Protein AF-A0A9P9KER6-F1 (afdb_monomer_lite)

Foldseek 3Di:
DVVVQVQLLPFDQDCCSVVVNCSVCLVVVLVVVQVVCVVVLFFDDPSRAAAQEEEDEQCQLVSCPVSPNVRGYQAYHYHHPHVSRCVNVPPPHRD

pLDDT: mean 94.8, std 5.5, range [60.34, 98.38]

Radius of gyration: 14.23 Å; chains: 1; bounding box: 32×24×43 Å

Structure (mmCIF, N/CA/C/O backbone):
data_AF-A0A9P9KER6-F1
#
_entry.id   AF-A0A9P9KER6-F1
#
loop_
_atom_site.group_PDB
_atom_site.id
_atom_site.type_symbol
_atom_site.label_atom_id
_atom_site.label_alt_id
_atom_site.label_comp_id
_atom_site.label_asym_id
_atom_site.label_entity_id
_atom_site.label_seq_id
_atom_site.pdbx_PDB_ins_code
_atom_site.Cartn_x
_atom_site.Cartn_y
_atom_site.Cartn_z
_atom_site.occupancy
_atom_site.B_iso_or_equiv
_atom_site.auth_seq_id
_atom_site.auth_comp_id
_atom_site.auth_asym_id
_atom_site.auth_atom_id
_atom_site.pdbx_PDB_model_num
ATOM 1 N N . MET A 1 1 ? 5.233 10.874 -19.212 1.00 60.34 1 MET A N 1
ATOM 2 C CA . MET A 1 1 ? 4.338 9.829 -18.657 1.00 60.34 1 MET A CA 1
ATOM 3 C C . MET A 1 1 ? 4.771 8.432 -19.088 1.00 60.34 1 MET A C 1
ATOM 5 O O . MET A 1 1 ? 4.751 7.540 -18.254 1.00 60.34 1 MET A O 1
ATOM 9 N N . GLU A 1 2 ? 5.213 8.238 -20.334 1.00 75.75 2 GLU A N 1
ATOM 10 C CA . GLU A 1 2 ? 5.634 6.923 -20.847 1.00 75.75 2 GLU A CA 1
ATOM 11 C C . GLU A 1 2 ? 6.922 6.377 -20.199 1.00 75.75 2 GLU A C 1
ATOM 13 O O . GLU A 1 2 ? 6.999 5.187 -19.904 1.00 75.75 2 GLU A O 1
ATOM 18 N N . ASP A 1 3 ? 7.896 7.243 -19.902 1.00 91.25 3 ASP A N 1
ATOM 19 C CA . ASP A 1 3 ? 9.207 6.821 -19.376 1.00 91.25 3 ASP A CA 1
ATOM 20 C C . ASP A 1 3 ? 9.119 6.162 -17.996 1.00 91.25 3 ASP A C 1
ATOM 22 O O . ASP A 1 3 ? 9.804 5.179 -17.729 1.00 91.25 3 ASP A O 1
ATOM 26 N N . GLY A 1 4 ? 8.232 6.661 -17.128 1.00 93.06 4 GLY A N 1
ATOM 27 C CA . GLY A 1 4 ? 8.022 6.086 -15.798 1.00 93.06 4 GLY A CA 1
ATOM 28 C C . GLY A 1 4 ? 7.422 4.684 -15.867 1.00 93.06 4 GLY A C 1
ATOM 29 O O . GLY A 1 4 ? 7.852 3.795 -15.138 1.00 93.06 4 GLY A O 1
ATOM 30 N N . LYS A 1 5 ? 6.472 4.461 -16.784 1.00 94.12 5 LYS A N 1
ATOM 31 C CA . LYS A 1 5 ? 5.892 3.133 -16.997 1.00 94.12 5 LYS A CA 1
ATOM 32 C C . LYS A 1 5 ? 6.944 2.166 -17.543 1.00 94.12 5 LYS A C 1
ATOM 34 O O . LYS A 1 5 ? 7.127 1.102 -16.966 1.00 94.12 5 LYS A O 1
ATOM 39 N N . LYS A 1 6 ? 7.686 2.571 -18.582 1.00 96.19 6 LYS A N 1
ATOM 40 C CA . LYS A 1 6 ? 8.768 1.767 -19.180 1.00 96.19 6 LYS A CA 1
ATOM 41 C C . LYS A 1 6 ? 9.847 1.394 -18.165 1.00 96.19 6 LYS A C 1
ATOM 43 O O . LYS A 1 6 ? 10.327 0.266 -18.174 1.00 96.19 6 LYS A O 1
ATOM 48 N N . TYR A 1 7 ? 10.209 2.322 -17.277 1.00 96.50 7 TYR A N 1
ATOM 49 C CA . TYR A 1 7 ? 11.137 2.045 -16.183 1.00 96.50 7 TYR A CA 1
ATOM 50 C C . TYR A 1 7 ? 10.627 0.892 -15.311 1.00 96.50 7 TYR A C 1
ATOM 52 O O . TYR A 1 7 ? 11.311 -0.119 -15.181 1.00 96.50 7 TYR A O 1
ATOM 60 N N . TRP A 1 8 ? 9.409 1.006 -14.772 1.00 97.31 8 TRP A N 1
ATOM 61 C CA . TRP A 1 8 ? 8.852 -0.008 -13.874 1.00 97.31 8 TRP A CA 1
ATOM 62 C C . TRP A 1 8 ? 8.527 -1.337 -14.573 1.00 97.31 8 TRP A C 1
ATOM 64 O O . TRP A 1 8 ? 8.679 -2.397 -13.968 1.00 97.31 8 TRP A O 1
ATOM 74 N N . GLU A 1 9 ? 8.186 -1.319 -15.865 1.00 96.25 9 GLU A N 1
ATOM 75 C CA . GLU A 1 9 ? 8.076 -2.531 -16.694 1.00 96.25 9 GLU A CA 1
ATOM 76 C C . GLU A 1 9 ? 9.399 -3.317 -16.755 1.00 96.25 9 GLU A C 1
ATOM 78 O O . GLU A 1 9 ? 9.370 -4.536 -16.924 1.00 96.25 9 GLU A O 1
ATOM 83 N N . GLY A 1 10 ? 10.548 -2.663 -16.558 1.00 96.62 10 GLY A N 1
ATOM 84 C CA . GLY A 1 10 ? 11.873 -3.288 -16.504 1.00 96.62 10 GLY A CA 1
ATOM 85 C C . GLY A 1 10 ? 12.347 -3.724 -15.110 1.00 96.62 10 GLY A C 1
ATOM 86 O O . GLY A 1 10 ? 13.383 -4.371 -15.014 1.00 96.62 10 GLY A O 1
ATOM 87 N N . ILE A 1 11 ? 11.623 -3.399 -14.033 1.00 97.88 11 ILE A N 1
ATOM 88 C CA . ILE A 1 11 ? 12.034 -3.711 -12.650 1.00 97.88 11 ILE A CA 1
ATOM 89 C C . ILE A 1 11 ? 11.475 -5.060 -12.195 1.00 97.88 11 ILE A C 1
ATOM 91 O O . ILE A 1 11 ? 10.307 -5.344 -12.434 1.00 97.88 11 ILE A O 1
ATOM 95 N N . GLU A 1 12 ? 12.274 -5.890 -11.526 1.00 97.12 12 GLU A N 1
ATOM 96 C CA . GLU A 1 12 ? 11.824 -7.186 -10.999 1.00 97.12 12 GLU A CA 1
ATOM 97 C C . GLU A 1 12 ? 10.642 -7.058 -10.024 1.00 97.12 12 GLU A C 1
ATOM 99 O O . GLU A 1 12 ? 10.558 -6.118 -9.228 1.00 97.12 12 GLU A O 1
ATOM 104 N N . ALA A 1 13 ? 9.720 -8.023 -10.082 1.00 96.69 13 ALA A N 1
ATOM 105 C CA . ALA A 1 13 ? 8.523 -8.073 -9.240 1.00 96.69 13 ALA A CA 1
ATOM 106 C C . ALA A 1 13 ? 8.837 -8.641 -7.842 1.00 96.69 13 ALA A C 1
ATOM 108 O O . ALA A 1 13 ? 8.247 -9.626 -7.401 1.00 96.69 13 ALA A O 1
ATOM 109 N N . ASP A 1 14 ? 9.784 -8.022 -7.138 1.00 96.44 14 ASP A N 1
ATOM 110 C CA . ASP A 1 14 ? 10.193 -8.407 -5.790 1.00 96.44 14 ASP A CA 1
ATOM 111 C C . ASP A 1 14 ? 10.415 -7.186 -4.873 1.00 96.44 14 ASP A C 1
ATOM 113 O O . ASP A 1 14 ? 10.334 -6.022 -5.276 1.00 96.44 14 ASP A O 1
ATOM 117 N N . VAL A 1 15 ? 10.677 -7.445 -3.588 1.00 96.44 15 VAL A N 1
ATOM 118 C CA . VAL A 1 15 ? 10.896 -6.386 -2.586 1.00 96.44 15 VAL A CA 1
ATOM 119 C C . VAL A 1 15 ? 12.123 -5.531 -2.919 1.00 96.44 15 VAL A C 1
ATOM 121 O O . VAL A 1 15 ? 12.152 -4.346 -2.586 1.00 96.44 15 VAL A O 1
ATOM 124 N N . ASN A 1 16 ? 13.133 -6.111 -3.566 1.00 97.25 16 ASN A N 1
ATOM 125 C CA . ASN A 1 16 ? 14.350 -5.407 -3.938 1.00 97.25 16 ASN A CA 1
ATOM 126 C C . ASN A 1 16 ? 14.084 -4.407 -5.074 1.00 97.25 16 ASN A C 1
ATOM 128 O O . ASN A 1 16 ? 14.524 -3.261 -4.983 1.00 97.25 16 ASN A O 1
ATOM 132 N N . GLY A 1 17 ? 13.306 -4.805 -6.082 1.00 97.19 17 GLY A N 1
ATOM 133 C CA . GLY A 1 17 ? 12.840 -3.954 -7.169 1.00 97.19 17 GLY A CA 1
ATOM 134 C C . GLY A 1 17 ? 11.990 -2.791 -6.666 1.00 97.19 17 GLY A C 1
ATOM 135 O O . GLY A 1 17 ? 12.258 -1.642 -7.008 1.00 97.19 17 GLY A O 1
ATOM 136 N N . MET A 1 18 ? 11.036 -3.052 -5.765 1.00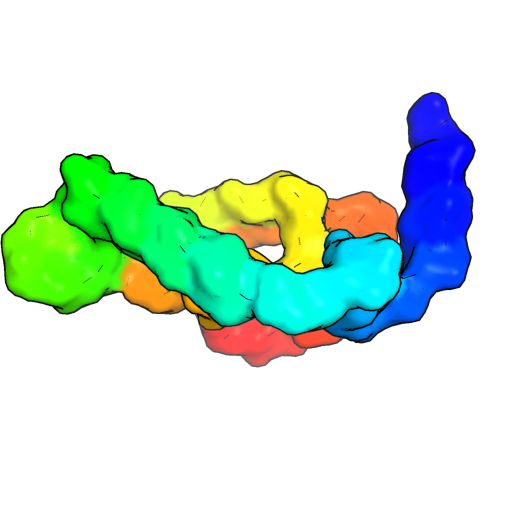 97.31 18 MET A N 1
ATOM 137 C CA . MET A 1 18 ? 10.164 -1.998 -5.224 1.00 97.31 18 MET A CA 1
ATOM 138 C C . MET A 1 18 ? 10.920 -0.960 -4.387 1.00 97.31 18 MET A C 1
ATOM 140 O O . MET A 1 18 ? 10.502 0.191 -4.293 1.00 97.31 18 MET A O 1
ATOM 144 N N . LEU A 1 19 ? 12.018 -1.370 -3.746 1.00 97.19 19 LEU A N 1
ATOM 145 C CA . LEU A 1 19 ? 12.821 -0.524 -2.860 1.00 97.19 19 LEU A CA 1
ATOM 146 C C . LEU A 1 19 ? 14.131 -0.053 -3.506 1.00 97.19 19 LEU A C 1
ATOM 148 O O . LEU A 1 19 ? 15.022 0.416 -2.797 1.00 97.19 19 LEU A O 1
ATOM 152 N N . GLY A 1 20 ? 14.272 -0.188 -4.829 1.00 96.44 20 GLY A N 1
ATOM 153 C CA . GLY A 1 20 ? 15.423 0.326 -5.574 1.00 96.44 20 GLY A CA 1
ATOM 154 C C . GLY A 1 20 ? 16.771 -0.229 -5.101 1.00 96.44 20 GLY A C 1
ATOM 155 O O . GLY A 1 20 ? 17.751 0.509 -5.052 1.00 96.44 20 GLY A O 1
ATOM 156 N N . GLY A 1 21 ? 16.826 -1.506 -4.710 1.00 96.69 21 GLY A N 1
ATOM 157 C CA . GLY A 1 21 ? 18.059 -2.149 -4.243 1.00 96.69 21 GLY A CA 1
ATOM 158 C C . GLY A 1 21 ? 18.295 -2.100 -2.729 1.00 96.69 21 GLY A C 1
ATOM 159 O O . GLY A 1 21 ? 19.364 -2.498 -2.269 1.00 96.69 21 GLY A O 1
ATOM 160 N N . ILE A 1 22 ? 17.333 -1.609 -1.936 1.00 96.31 22 ILE A N 1
ATOM 161 C CA . ILE A 1 22 ? 17.495 -1.438 -0.481 1.00 96.31 22 ILE A CA 1
ATOM 162 C C . ILE A 1 22 ? 16.406 -2.200 0.300 1.00 96.31 22 ILE A C 1
ATOM 164 O O . ILE A 1 22 ? 15.638 -1.605 1.054 1.00 96.31 22 ILE A O 1
ATOM 168 N N . PRO A 1 23 ? 16.309 -3.538 0.189 1.00 95.31 23 PRO A N 1
ATOM 169 C CA . PRO A 1 23 ? 15.215 -4.301 0.795 1.00 95.31 23 PRO A CA 1
ATOM 170 C C . PRO A 1 23 ? 15.223 -4.269 2.334 1.00 95.31 23 PRO A C 1
ATOM 172 O O . PRO A 1 23 ? 14.191 -4.482 2.973 1.00 95.31 23 PRO A O 1
ATOM 175 N N . SER A 1 24 ? 16.369 -3.962 2.950 1.00 96.06 24 SER A N 1
ATOM 176 C CA . SER A 1 24 ? 16.550 -3.915 4.406 1.00 96.06 24 SER A CA 1
ATOM 177 C C . SER A 1 24 ? 15.664 -2.879 5.109 1.00 96.06 24 SER A C 1
ATOM 179 O O . SER A 1 24 ? 15.363 -3.048 6.295 1.00 96.06 24 SER A O 1
ATOM 181 N N . VAL A 1 25 ? 15.183 -1.846 4.401 1.00 96.75 25 VAL A N 1
ATOM 182 C CA . VAL A 1 25 ? 14.310 -0.820 4.998 1.00 96.75 25 VAL A CA 1
ATOM 183 C C . VAL A 1 25 ? 12.862 -1.276 5.170 1.00 96.75 25 VAL A C 1
ATOM 185 O O . VAL A 1 25 ? 12.114 -0.629 5.900 1.00 96.75 25 VAL A O 1
ATOM 188 N N . THR A 1 26 ? 12.461 -2.412 4.581 1.00 96.69 26 THR A N 1
ATOM 189 C CA . THR A 1 26 ? 11.063 -2.881 4.613 1.00 96.69 26 THR A CA 1
ATOM 190 C C . THR A 1 26 ? 10.494 -2.936 6.035 1.00 96.69 26 THR A C 1
ATOM 192 O O . THR A 1 26 ? 9.403 -2.440 6.308 1.00 96.69 26 THR A O 1
ATOM 195 N N . ARG A 1 27 ? 11.272 -3.461 6.992 1.00 97.06 27 ARG A N 1
ATOM 196 C CA . ARG A 1 27 ? 10.819 -3.639 8.376 1.00 97.06 27 ARG A CA 1
ATOM 197 C C . ARG A 1 27 ? 10.602 -2.304 9.084 1.00 97.06 27 ARG A C 1
ATOM 199 O O . ARG A 1 27 ? 9.599 -2.147 9.779 1.00 97.06 27 ARG A O 1
ATOM 206 N N . ILE A 1 28 ? 11.547 -1.371 8.939 1.00 98.00 28 ILE A N 1
ATOM 207 C CA . ILE A 1 28 ? 11.481 -0.080 9.633 1.00 98.00 28 ILE A CA 1
ATOM 208 C C . ILE A 1 28 ? 10.388 0.810 9.034 1.00 98.00 28 ILE A C 1
ATOM 210 O O . ILE A 1 28 ? 9.659 1.452 9.787 1.00 98.00 28 ILE A O 1
ATOM 214 N N . ASP A 1 29 ? 10.199 0.756 7.714 1.00 98.19 29 ASP A N 1
ATOM 215 C CA . ASP A 1 29 ? 9.119 1.442 7.006 1.00 98.19 29 ASP A CA 1
ATOM 216 C C . ASP A 1 29 ? 7.729 0.976 7.482 1.00 98.19 29 ASP A C 1
ATOM 218 O O . ASP A 1 29 ? 6.915 1.778 7.951 1.00 98.19 29 ASP A O 1
ATOM 222 N N . LEU A 1 30 ? 7.476 -0.340 7.484 1.00 98.19 30 LEU A N 1
ATOM 223 C CA . LEU A 1 30 ? 6.194 -0.892 7.937 1.00 98.19 30 LEU A CA 1
ATOM 224 C C . LEU A 1 30 ? 5.939 -0.625 9.430 1.00 98.19 30 LEU A C 1
ATOM 226 O O . LEU A 1 30 ? 4.805 -0.375 9.845 1.00 98.19 30 LEU A O 1
ATOM 230 N N . GLN A 1 31 ? 6.980 -0.668 10.268 1.00 97.88 31 GLN A N 1
ATOM 231 C CA . GLN A 1 31 ? 6.857 -0.355 11.693 1.00 97.88 31 GLN A CA 1
ATOM 232 C C . GLN A 1 31 ? 6.534 1.126 11.932 1.00 97.88 31 GLN A C 1
ATOM 234 O O . GLN A 1 31 ? 5.663 1.434 12.757 1.00 97.88 31 GLN A O 1
ATOM 239 N N . GLY A 1 32 ? 7.212 2.029 11.222 1.00 98.38 32 GLY A N 1
ATOM 240 C CA . GLY A 1 32 ? 6.955 3.466 11.274 1.00 98.38 32 GLY A CA 1
ATOM 241 C C . GLY A 1 32 ? 5.524 3.786 10.855 1.00 98.38 32 GLY A C 1
ATOM 242 O O . GLY A 1 32 ? 4.789 4.423 11.611 1.00 98.38 32 GLY A O 1
ATOM 243 N N . SER A 1 33 ? 5.087 3.232 9.725 1.00 98.31 33 SER A N 1
ATOM 244 C CA . SER A 1 33 ? 3.733 3.407 9.194 1.00 98.31 33 SER A CA 1
ATOM 245 C C . SER A 1 33 ? 2.656 2.866 10.141 1.00 98.31 33 SER A C 1
ATOM 247 O O . SER A 1 33 ? 1.678 3.553 10.436 1.00 98.31 33 SER A O 1
ATOM 249 N N . ARG A 1 34 ? 2.867 1.687 10.743 1.00 97.56 34 ARG A N 1
ATOM 250 C CA . ARG A 1 34 ? 1.962 1.149 11.776 1.00 97.56 34 ARG A CA 1
ATOM 251 C C . ARG A 1 34 ? 1.880 2.059 13.000 1.00 97.56 34 ARG A C 1
ATOM 253 O O . ARG A 1 34 ? 0.803 2.251 13.557 1.00 97.56 34 ARG A O 1
ATOM 260 N N . THR A 1 35 ? 3.010 2.619 13.428 1.00 97.56 35 THR A N 1
ATOM 261 C CA . THR A 1 35 ? 3.063 3.552 14.565 1.00 97.56 35 THR A CA 1
ATOM 262 C C . THR A 1 35 ? 2.330 4.853 14.248 1.00 97.56 35 THR A C 1
ATOM 264 O O . THR A 1 35 ? 1.621 5.385 15.103 1.00 97.56 35 THR A O 1
ATOM 267 N N . PHE A 1 36 ? 2.457 5.342 13.016 1.00 98.19 36 PHE A N 1
ATOM 268 C CA . PHE A 1 36 ? 1.737 6.512 12.536 1.00 98.19 36 PHE A CA 1
ATOM 269 C C . PHE A 1 36 ? 0.217 6.284 12.548 1.00 98.19 36 PHE A C 1
ATOM 271 O O . PHE A 1 36 ? -0.498 7.035 13.209 1.00 98.19 36 PHE A O 1
ATOM 278 N N . LEU A 1 37 ? -0.277 5.196 11.945 1.00 97.81 37 LEU A N 1
ATOM 279 C CA . LEU A 1 37 ? -1.706 4.847 11.976 1.00 97.81 37 LEU A CA 1
ATOM 280 C C . LEU A 1 37 ? -2.226 4.648 13.406 1.00 97.81 37 LEU A C 1
ATOM 282 O O . LEU A 1 37 ? -3.308 5.116 13.758 1.00 97.81 37 LEU A O 1
ATOM 286 N N . ALA A 1 38 ? -1.413 4.045 14.275 1.00 96.81 38 ALA A N 1
ATOM 287 C CA . ALA A 1 38 ? -1.749 3.855 15.679 1.00 96.81 38 ALA A CA 1
ATOM 288 C C . ALA A 1 38 ? -1.960 5.171 16.447 1.00 96.81 38 ALA A C 1
ATOM 290 O O . ALA A 1 38 ? -2.728 5.167 17.412 1.00 96.81 38 ALA A O 1
ATOM 291 N N . ARG A 1 39 ? -1.297 6.268 16.047 1.00 96.88 39 ARG A N 1
ATOM 292 C CA . ARG A 1 39 ? -1.509 7.620 16.599 1.00 96.88 39 ARG A CA 1
ATOM 293 C C . ARG A 1 39 ? -2.802 8.261 16.104 1.00 96.88 39 ARG A C 1
ATOM 295 O O . ARG A 1 39 ? -3.372 9.075 16.818 1.00 96.88 39 ARG A O 1
ATOM 302 N N . LEU A 1 40 ? -3.280 7.853 14.932 1.00 96.81 40 LEU A N 1
ATOM 303 C CA . LEU A 1 40 ? -4.578 8.251 14.381 1.00 96.81 40 LEU A CA 1
ATOM 304 C C . LEU A 1 40 ? -5.738 7.399 14.925 1.00 96.81 40 LEU A C 1
ATOM 306 O O . LEU A 1 40 ? -6.872 7.545 14.484 1.00 96.81 40 LEU A O 1
ATOM 310 N N . GLY A 1 41 ? -5.467 6.491 15.869 1.00 97.31 41 GLY A N 1
ATOM 311 C CA . GLY A 1 41 ? -6.476 5.584 16.415 1.00 97.31 41 GLY A CA 1
ATOM 312 C C . GLY A 1 41 ? -6.826 4.416 15.490 1.00 97.31 41 GLY A C 1
ATOM 313 O O . GLY A 1 41 ? -7.823 3.7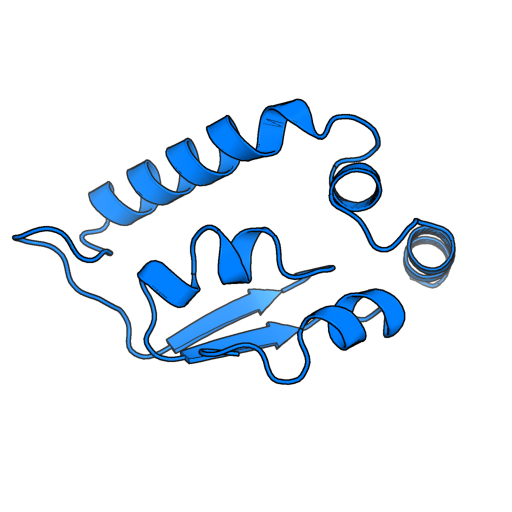41 15.735 1.00 97.31 41 GLY A O 1
ATOM 314 N N . ILE A 1 42 ? -6.016 4.145 14.462 1.00 97.94 42 ILE A N 1
ATOM 315 C CA . ILE A 1 42 ? -6.231 3.052 13.509 1.00 97.94 42 ILE A CA 1
ATOM 316 C C . ILE A 1 42 ? -5.376 1.838 13.892 1.00 97.94 42 ILE A C 1
ATOM 318 O O . ILE A 1 42 ? -4.187 1.960 14.197 1.00 97.94 42 ILE A O 1
ATOM 322 N N . GLY A 1 43 ? -5.985 0.654 13.888 1.00 95.88 43 GLY A N 1
ATOM 323 C CA . GLY A 1 43 ? -5.320 -0.628 14.120 1.00 95.88 43 GLY A CA 1
ATOM 324 C C . GLY A 1 43 ? -6.102 -1.571 15.035 1.00 95.88 43 GLY A C 1
ATOM 325 O O . GLY A 1 43 ? -7.197 -1.257 15.484 1.00 95.88 43 GLY A O 1
ATOM 326 N N . ILE A 1 44 ? -5.506 -2.728 15.332 1.00 89.69 44 ILE A N 1
ATOM 327 C CA . ILE A 1 44 ? -6.178 -3.865 16.000 1.00 89.69 44 ILE A CA 1
ATOM 328 C C . ILE A 1 44 ? -6.038 -3.895 17.525 1.00 89.69 44 ILE A C 1
ATOM 330 O O . ILE A 1 44 ? -6.658 -4.705 18.207 1.00 89.69 44 ILE A O 1
ATOM 334 N N . LYS A 1 45 ? -5.159 -3.061 18.083 1.00 91.06 45 LYS A N 1
ATOM 335 C CA . LYS A 1 45 ? -4.907 -3.025 19.530 1.00 91.06 45 LYS A CA 1
ATOM 336 C C . LYS A 1 45 ? -6.003 -2.228 20.239 1.00 91.06 45 LYS A C 1
ATOM 338 O O . LYS A 1 45 ? -6.501 -1.256 19.681 1.00 91.06 45 LYS A O 1
ATOM 343 N N . THR A 1 46 ? -6.286 -2.572 21.495 1.00 87.94 46 THR A N 1
ATOM 344 C CA . THR A 1 46 ? -7.283 -1.910 22.354 1.00 87.94 46 THR A CA 1
ATOM 345 C C . THR A 1 46 ? -7.224 -0.382 22.258 1.00 87.94 46 THR A C 1
ATOM 347 O O . THR A 1 46 ? -6.143 0.210 22.306 1.00 87.94 46 THR A O 1
ATOM 350 N N . GLY A 1 47 ? -8.393 0.249 22.110 1.00 91.19 47 GLY A N 1
ATOM 351 C CA . GLY A 1 47 ? -8.528 1.701 21.936 1.00 91.19 47 GLY A CA 1
ATOM 352 C C . GLY A 1 47 ? -8.318 2.200 20.502 1.00 91.19 47 GLY A C 1
ATOM 353 O O . GLY A 1 47 ? -8.343 3.407 20.277 1.00 91.19 47 GLY A O 1
ATOM 354 N N . ARG A 1 48 ? -8.120 1.297 19.535 1.00 95.88 48 ARG A N 1
ATOM 355 C CA . ARG A 1 48 ? -8.014 1.604 18.103 1.00 95.88 48 ARG A CA 1
ATOM 356 C C . ARG A 1 48 ? -9.098 0.879 17.317 1.00 95.88 48 ARG A C 1
ATOM 358 O O . ARG A 1 48 ? -9.700 -0.070 17.818 1.00 95.88 48 ARG A O 1
ATOM 365 N N . LYS A 1 49 ? -9.367 1.363 16.109 1.00 96.25 49 LYS A N 1
ATOM 366 C CA . LYS A 1 49 ? -10.389 0.818 15.216 1.00 96.25 49 LYS A CA 1
ATOM 367 C C . LYS A 1 49 ? -9.761 0.379 13.903 1.00 96.25 49 LYS A C 1
ATOM 369 O O . LYS A 1 49 ? -8.869 1.047 13.381 1.00 96.25 49 LYS A O 1
ATOM 374 N N . MET A 1 50 ? -10.250 -0.731 13.367 1.00 96.19 50 MET A N 1
ATOM 375 C CA . MET A 1 50 ? -10.042 -1.046 11.960 1.00 96.19 50 MET A CA 1
ATOM 376 C C . MET A 1 50 ? -10.899 -0.114 11.106 1.00 96.19 50 MET A C 1
ATOM 378 O O . MET A 1 50 ? -11.940 0.375 11.554 1.00 96.19 50 MET A O 1
ATOM 382 N N . VAL A 1 51 ? -10.440 0.152 9.890 1.00 96.94 51 VAL A N 1
ATOM 383 C CA . VAL A 1 51 ? -11.231 0.860 8.883 1.00 96.94 51 VAL A CA 1
ATOM 384 C C . VAL A 1 51 ? -11.942 -0.154 7.992 1.00 96.94 51 VAL A C 1
ATOM 386 O O . VAL A 1 51 ? -11.446 -1.255 7.774 1.00 96.94 51 VAL A O 1
ATOM 389 N N . SER A 1 52 ? -13.103 0.207 7.453 1.00 97.06 52 SER A N 1
ATOM 390 C CA . SER A 1 52 ? -13.827 -0.690 6.545 1.00 97.06 52 SER A CA 1
ATOM 391 C C . SER A 1 52 ? -13.096 -0.864 5.212 1.00 97.06 52 SER A C 1
ATOM 393 O O . SER A 1 52 ? -13.081 -1.950 4.643 1.00 97.06 52 SER A O 1
ATOM 395 N N . ARG A 1 53 ? -12.473 0.203 4.697 1.00 96.88 53 ARG A N 1
ATOM 396 C CA . ARG A 1 53 ? -11.754 0.185 3.419 1.00 96.88 53 ARG A CA 1
ATOM 397 C C . ARG A 1 53 ? -10.484 1.021 3.469 1.00 96.88 53 ARG A C 1
ATOM 399 O O . ARG A 1 53 ? -10.462 2.082 4.092 1.00 96.88 53 ARG A O 1
ATOM 406 N N . ALA A 1 54 ? -9.467 0.563 2.752 1.00 97.75 54 ALA A N 1
ATOM 407 C CA . ALA A 1 54 ? -8.283 1.329 2.386 1.00 97.75 54 ALA A CA 1
ATOM 408 C C . ALA A 1 54 ? -8.071 1.256 0.866 1.00 97.75 54 ALA A C 1
ATOM 410 O O . ALA A 1 54 ? -8.533 0.320 0.219 1.00 97.75 54 ALA A O 1
ATOM 411 N N . LEU A 1 55 ? -7.376 2.246 0.310 1.00 97.75 55 LEU A N 1
ATOM 412 C CA . LEU A 1 55 ? -6.950 2.275 -1.087 1.00 97.75 55 LEU A CA 1
ATOM 413 C C . LEU A 1 55 ? -5.434 2.457 -1.116 1.00 97.75 55 LEU A C 1
ATOM 415 O O . LEU A 1 55 ? -4.930 3.404 -0.508 1.00 97.75 55 LEU A O 1
ATOM 419 N N . GLU A 1 56 ? -4.724 1.594 -1.834 1.00 97.69 56 GLU A N 1
ATOM 420 C CA . GLU A 1 56 ? -3.290 1.743 -2.080 1.00 97.69 56 GLU A CA 1
ATOM 421 C C . GLU A 1 56 ? -3.034 2.121 -3.539 1.00 97.69 56 GLU A C 1
ATOM 423 O O . GLU A 1 56 ? -3.263 1.332 -4.456 1.00 97.69 56 GLU A O 1
ATOM 428 N N . GLY A 1 57 ? -2.568 3.352 -3.756 1.00 97.31 57 GLY A N 1
ATOM 429 C CA . GLY A 1 57 ? -2.090 3.802 -5.060 1.00 97.31 57 GLY A CA 1
ATOM 430 C C . GLY A 1 57 ? -0.595 3.540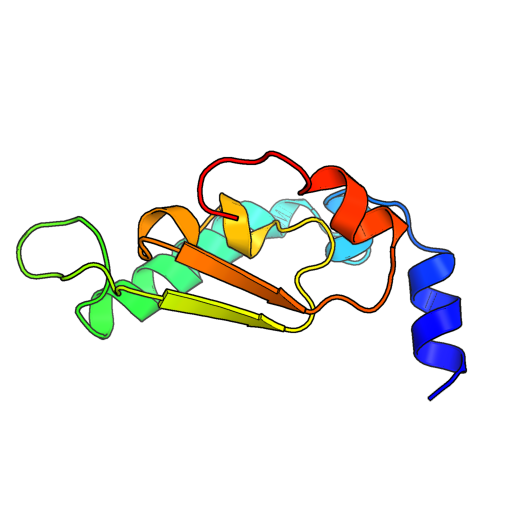 -5.213 1.00 97.31 57 GLY A C 1
ATOM 431 O O . GLY A 1 57 ? 0.179 3.934 -4.344 1.00 97.31 57 GLY A O 1
ATOM 432 N N . GLY A 1 58 ? -0.1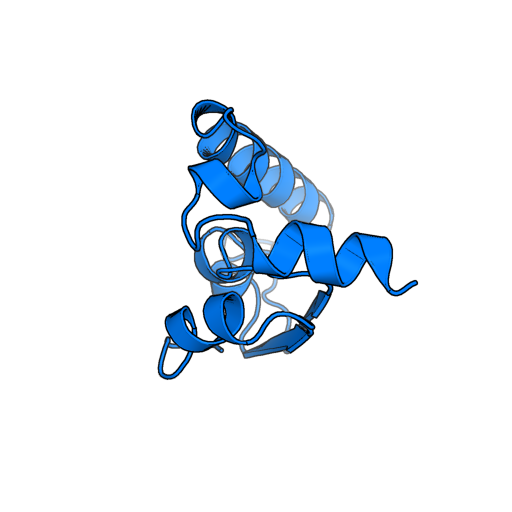95 2.919 -6.324 1.00 96.12 58 GLY A N 1
ATOM 433 C CA . GLY A 1 58 ? 1.189 2.511 -6.572 1.00 96.12 58 GLY A CA 1
ATOM 434 C C . GLY A 1 58 ? 1.618 1.366 -5.659 1.00 96.12 58 GLY A C 1
ATOM 435 O O . GLY A 1 58 ? 2.682 1.433 -5.047 1.00 96.12 58 GLY A O 1
ATOM 436 N N . ALA A 1 59 ? 0.761 0.353 -5.513 1.00 96.56 59 ALA A N 1
ATOM 437 C CA . ALA A 1 59 ? 1.000 -0.738 -4.573 1.00 96.56 59 ALA A CA 1
ATOM 438 C C . ALA A 1 59 ? 2.191 -1.627 -4.960 1.00 96.56 59 ALA A C 1
ATOM 440 O O . ALA A 1 59 ? 2.718 -2.356 -4.111 1.00 96.56 59 ALA A O 1
ATOM 441 N N . GLY A 1 60 ? 2.610 -1.602 -6.231 1.00 97.00 60 GLY A N 1
ATOM 442 C CA . GLY A 1 60 ? 3.568 -2.561 -6.757 1.00 97.00 60 GLY A CA 1
ATOM 443 C C . GLY A 1 60 ? 3.117 -3.982 -6.426 1.00 97.00 60 GLY A C 1
ATOM 444 O O . GLY A 1 60 ? 1.966 -4.348 -6.648 1.00 97.00 60 GLY A O 1
ATOM 445 N N . ILE A 1 61 ? 4.018 -4.770 -5.840 1.00 97.06 61 ILE A N 1
ATOM 446 C CA . ILE A 1 61 ? 3.742 -6.153 -5.416 1.00 97.06 61 ILE A CA 1
ATOM 447 C C . ILE A 1 61 ? 2.944 -6.266 -4.104 1.00 97.06 61 ILE A C 1
ATOM 449 O O . ILE A 1 61 ? 2.936 -7.331 -3.495 1.00 97.06 61 ILE A O 1
ATOM 453 N N . GLY A 1 62 ? 2.372 -5.163 -3.606 1.00 96.75 62 GLY A N 1
ATOM 454 C CA . GLY A 1 62 ? 1.569 -5.067 -2.378 1.00 96.75 62 GLY A CA 1
ATOM 455 C C . GLY A 1 62 ? 2.348 -5.273 -1.081 1.00 96.75 62 GLY A C 1
ATOM 456 O O . GLY A 1 62 ? 1.829 -5.785 -0.088 1.00 96.75 62 GLY A O 1
ATOM 457 N N . ARG A 1 63 ? 3.600 -4.805 -1.044 1.00 97.19 63 ARG A N 1
ATOM 458 C CA . ARG A 1 63 ? 4.437 -4.829 0.167 1.00 97.19 63 ARG A CA 1
ATOM 459 C C . ARG A 1 63 ? 3.758 -4.131 1.353 1.00 97.19 63 ARG A C 1
ATOM 461 O O . ARG A 1 63 ? 3.828 -4.628 2.478 1.00 97.19 63 ARG A O 1
ATOM 468 N N . VAL A 1 64 ? 3.136 -2.972 1.120 1.00 97.94 64 VAL A N 1
ATOM 469 C CA . VAL A 1 64 ? 2.414 -2.226 2.166 1.00 97.94 64 VAL A CA 1
ATOM 470 C C . VAL A 1 64 ? 1.003 -2.786 2.346 1.00 97.94 64 VAL A C 1
ATOM 472 O O . VAL A 1 64 ? 0.553 -2.894 3.488 1.00 97.94 64 VAL A O 1
ATOM 475 N N . THR A 1 65 ? 0.362 -3.252 1.272 1.00 97.25 65 THR A N 1
ATOM 476 C CA . THR A 1 65 ? -0.920 -3.964 1.323 1.00 97.25 65 THR A CA 1
ATOM 477 C C . THR A 1 65 ? -0.874 -5.085 2.361 1.00 97.25 65 THR A C 1
ATOM 479 O O . THR A 1 65 ? -1.595 -5.038 3.356 1.00 97.25 65 THR A O 1
ATOM 482 N N . GLU A 1 66 ? 0.026 -6.053 2.189 1.00 95.62 66 GLU A N 1
ATOM 483 C CA . GLU A 1 66 ? 0.126 -7.232 3.057 1.00 95.62 66 GLU A CA 1
ATOM 484 C C . GLU A 1 66 ? 0.804 -6.925 4.398 1.00 95.62 66 GLU A C 1
ATOM 486 O O . GLU A 1 66 ? 0.428 -7.441 5.454 1.00 95.62 66 GLU A O 1
ATOM 491 N N . GLY A 1 67 ? 1.834 -6.077 4.369 1.00 95.88 67 GLY A N 1
ATOM 492 C CA . GLY A 1 67 ? 2.640 -5.763 5.546 1.00 95.88 67 GLY A CA 1
ATOM 493 C C . GLY A 1 67 ? 1.957 -4.825 6.545 1.00 95.88 67 GLY A C 1
ATOM 494 O O . GLY A 1 67 ? 2.405 -4.733 7.698 1.00 95.88 67 GLY A O 1
ATOM 495 N N . LEU A 1 68 ? 0.907 -4.115 6.118 1.00 97.44 68 LEU A N 1
ATOM 496 C CA . LEU A 1 68 ? 0.250 -3.071 6.897 1.00 97.44 68 LEU A CA 1
ATOM 497 C C . LEU A 1 68 ? -1.264 -2.998 6.677 1.00 97.44 68 LEU A C 1
ATOM 499 O O . LEU A 1 68 ? -1.998 -3.071 7.661 1.00 97.44 68 LEU A O 1
ATOM 503 N N . LEU A 1 69 ? -1.736 -2.793 5.444 1.00 97.69 69 LEU A N 1
ATOM 504 C CA . LEU A 1 69 ? -3.123 -2.368 5.209 1.00 97.69 69 LEU A CA 1
ATOM 505 C C . LEU A 1 69 ? -4.143 -3.468 5.508 1.00 97.69 69 LEU A C 1
ATOM 507 O O . LEU A 1 69 ? -5.114 -3.192 6.207 1.00 97.69 69 LEU A O 1
ATOM 511 N N . THR A 1 70 ? -3.895 -4.716 5.108 1.00 96.19 70 THR A N 1
ATOM 512 C CA . THR A 1 70 ? -4.778 -5.859 5.427 1.00 96.19 70 THR A CA 1
ATOM 513 C C . THR A 1 70 ? -4.869 -6.146 6.930 1.00 96.19 70 THR A C 1
ATOM 515 O O . THR A 1 70 ? -5.796 -6.804 7.390 1.00 96.19 70 THR A O 1
ATOM 518 N N . GLN A 1 71 ? -3.932 -5.626 7.733 1.00 95.31 71 GLN A N 1
ATOM 519 C CA . GLN A 1 71 ? -3.963 -5.751 9.193 1.00 95.31 71 GLN A CA 1
ATOM 520 C C . GLN A 1 71 ? -4.837 -4.687 9.858 1.00 95.31 71 GLN A C 1
ATOM 522 O O . GLN A 1 71 ? -5.118 -4.794 11.048 1.00 95.31 71 GLN A O 1
ATOM 527 N N . VAL A 1 72 ? -5.203 -3.618 9.149 1.00 96.56 72 VAL A N 1
ATOM 528 C CA . VAL A 1 72 ? -5.900 -2.460 9.731 1.00 96.56 72 VAL A CA 1
ATOM 529 C C . VAL A 1 72 ? -7.152 -2.052 8.956 1.00 96.56 72 VAL A C 1
ATOM 531 O O . VAL A 1 72 ? -7.901 -1.208 9.448 1.00 96.56 72 VAL A O 1
ATOM 534 N N . ALA A 1 73 ? -7.391 -2.661 7.796 1.00 97.12 73 ALA A N 1
ATOM 535 C CA . ALA A 1 73 ? -8.566 -2.490 6.958 1.00 97.12 73 ALA A CA 1
ATOM 536 C C . ALA A 1 73 ? -9.233 -3.844 6.675 1.00 97.12 73 ALA A C 1
ATOM 538 O O . ALA A 1 73 ? -8.545 -4.848 6.516 1.00 97.12 73 ALA A O 1
ATOM 539 N N . GLU A 1 74 ? -10.563 -3.869 6.589 1.00 94.88 74 GLU A N 1
ATOM 540 C CA . GLU A 1 74 ? -11.314 -5.080 6.211 1.00 94.88 74 GLU A CA 1
ATOM 541 C C . GLU A 1 74 ? -11.157 -5.412 4.720 1.00 94.88 74 GLU A C 1
ATOM 543 O O . GLU A 1 74 ? -11.120 -6.581 4.342 1.00 94.88 74 GLU A O 1
ATOM 548 N N . LYS A 1 75 ? -11.052 -4.378 3.876 1.00 96.00 75 LYS A N 1
ATOM 549 C CA . LYS A 1 75 ? -10.810 -4.501 2.438 1.00 96.00 75 LYS A CA 1
ATOM 550 C C . LYS A 1 75 ? -9.787 -3.476 1.962 1.00 96.00 75 LYS A C 1
ATOM 552 O O . LYS A 1 75 ? -9.864 -2.305 2.346 1.00 96.00 75 LYS A O 1
ATOM 557 N N . VAL A 1 76 ? -8.870 -3.899 1.099 1.00 97.44 76 VAL A N 1
ATOM 558 C CA . VAL A 1 76 ? -7.893 -3.023 0.451 1.00 97.44 76 VAL A CA 1
ATOM 559 C C .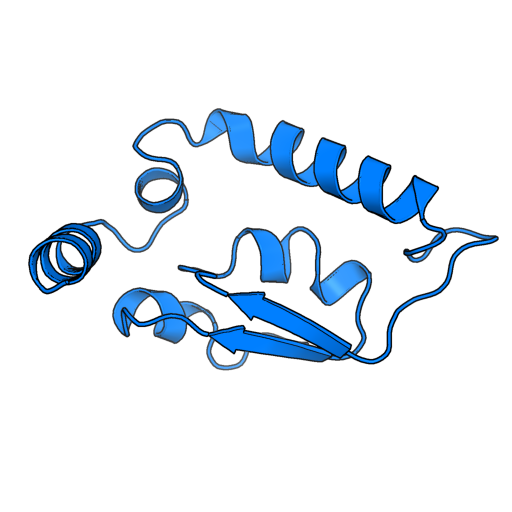 VAL A 1 76 ? -8.132 -3.036 -1.052 1.00 97.44 76 VAL A C 1
ATOM 561 O O . VAL A 1 76 ? -7.994 -4.065 -1.694 1.00 97.44 76 VAL A O 1
ATOM 564 N N . ASP A 1 77 ? -8.490 -1.886 -1.614 1.00 96.69 77 ASP A N 1
ATOM 565 C CA . ASP A 1 77 ? -8.514 -1.701 -3.062 1.00 96.69 77 ASP A CA 1
ATOM 566 C C . ASP A 1 77 ? -7.111 -1.277 -3.534 1.00 96.69 77 ASP A C 1
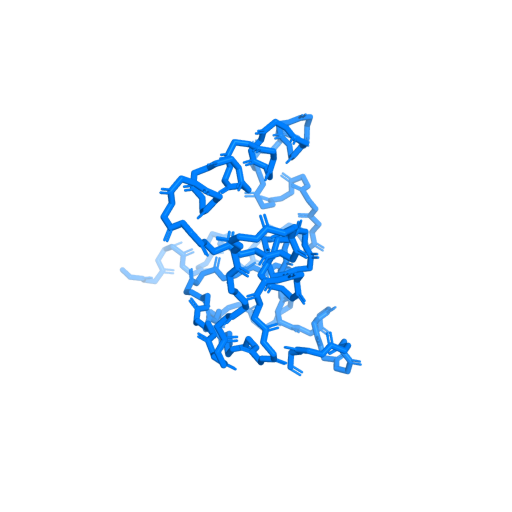ATOM 568 O O . ASP A 1 77 ? -6.424 -0.507 -2.855 1.00 96.69 77 ASP A O 1
ATOM 572 N N . ILE A 1 78 ? -6.682 -1.756 -4.701 1.00 95.94 78 ILE A N 1
ATOM 573 C CA . ILE A 1 78 ? -5.327 -1.531 -5.220 1.00 95.94 78 ILE A CA 1
ATOM 574 C C . ILE A 1 78 ? -5.378 -0.854 -6.586 1.00 95.94 78 ILE A C 1
ATOM 576 O O . ILE A 1 78 ? -6.170 -1.227 -7.450 1.00 95.94 78 ILE A O 1
ATOM 580 N N . ILE A 1 79 ? -4.503 0.132 -6.785 1.00 96.50 79 ILE A N 1
ATOM 581 C CA . ILE A 1 79 ? -4.249 0.762 -8.081 1.00 96.50 79 ILE A CA 1
ATOM 582 C C . ILE A 1 79 ? -2.760 0.634 -8.387 1.00 96.50 79 ILE A C 1
ATOM 584 O O . ILE A 1 79 ? -1.931 1.228 -7.701 1.00 96.50 79 ILE A O 1
ATOM 588 N N . GLU A 1 80 ? -2.420 -0.092 -9.447 1.00 95.81 80 GLU A N 1
ATOM 589 C CA . GLU A 1 80 ? -1.042 -0.280 -9.902 1.00 95.81 80 GLU A CA 1
ATOM 590 C C . GLU A 1 80 ? -1.017 -0.427 -11.439 1.00 95.81 80 GLU A C 1
ATOM 592 O O . GLU A 1 80 ? -1.717 -1.287 -11.977 1.00 95.81 80 GLU A O 1
ATOM 597 N N . PRO A 1 81 ? -0.281 0.430 -12.175 1.00 95.19 81 PRO A N 1
ATOM 598 C CA . PRO A 1 81 ? -0.260 0.405 -13.641 1.00 95.19 81 PRO A CA 1
ATOM 599 C C . PRO A 1 81 ? 0.569 -0.729 -14.272 1.00 95.19 81 PRO A C 1
ATOM 601 O O . PRO A 1 81 ? 0.508 -0.896 -15.495 1.00 95.19 81 PRO A O 1
ATOM 604 N N . ILE A 1 82 ? 1.368 -1.468 -13.498 1.00 96.62 82 ILE A N 1
ATOM 605 C CA . ILE A 1 82 ? 2.278 -2.506 -13.998 1.00 96.62 82 ILE A CA 1
ATOM 606 C C . ILE A 1 82 ? 1.731 -3.902 -13.678 1.00 96.62 82 ILE A C 1
ATOM 608 O O . ILE A 1 82 ? 1.824 -4.380 -12.551 1.00 96.62 82 ILE A O 1
ATOM 612 N N . THR A 1 83 ? 1.214 -4.594 -14.698 1.00 95.38 83 THR A N 1
ATOM 613 C CA . THR A 1 83 ? 0.506 -5.882 -14.552 1.00 95.38 83 THR A CA 1
ATOM 614 C C . THR A 1 83 ? 1.302 -6.941 -13.786 1.00 95.38 83 THR A C 1
ATOM 616 O O . THR A 1 83 ? 0.796 -7.509 -12.826 1.00 95.38 83 THR A O 1
ATOM 619 N N . LYS A 1 84 ? 2.589 -7.131 -14.110 1.00 96.25 84 LYS A N 1
ATOM 620 C CA . LYS A 1 84 ? 3.432 -8.126 -13.420 1.00 96.25 84 LYS A CA 1
ATOM 621 C C . LYS A 1 84 ? 3.571 -7.887 -11.911 1.00 96.25 84 LYS A C 1
ATOM 623 O O . LYS A 1 84 ? 3.961 -8.794 -11.184 1.00 96.25 84 LYS A O 1
ATOM 628 N N . PHE A 1 85 ? 3.306 -6.667 -11.441 1.00 96.81 85 PHE A N 1
ATOM 629 C CA . PHE A 1 85 ? 3.283 -6.363 -10.018 1.00 96.81 85 PHE A CA 1
ATOM 630 C C . PHE A 1 85 ? 1.935 -6.700 -9.384 1.00 96.81 85 PHE A C 1
ATOM 632 O O . PHE A 1 85 ? 1.922 -7.200 -8.267 1.00 96.81 85 PHE A O 1
ATOM 639 N N . THR A 1 86 ? 0.815 -6.498 -10.082 1.00 93.44 86 THR A N 1
ATOM 640 C CA . THR A 1 86 ? -0.514 -6.868 -9.567 1.00 93.44 86 THR A CA 1
ATOM 641 C C . THR A 1 86 ? -0.779 -8.366 -9.599 1.00 93.44 86 THR A C 1
ATOM 643 O O . THR A 1 86 ? -1.497 -8.858 -8.736 1.00 93.44 86 THR A O 1
ATOM 646 N N . ASP A 1 87 ? -0.183 -9.106 -10.536 1.00 94.00 87 ASP A N 1
ATOM 647 C CA . ASP A 1 87 ? -0.418 -10.551 -10.680 1.00 94.00 87 ASP A CA 1
ATOM 648 C C . ASP A 1 87 ? -0.055 -11.325 -9.399 1.00 94.00 87 ASP A C 1
ATOM 650 O O . ASP A 1 87 ? -0.705 -12.303 -9.039 1.00 94.00 87 ASP A O 1
ATOM 654 N N . VAL A 1 88 ? 0.940 -10.851 -8.640 1.00 92.00 88 VAL A N 1
ATOM 655 C CA . VAL A 1 88 ? 1.350 -11.476 -7.367 1.00 92.00 88 VAL A CA 1
ATOM 656 C C . VAL A 1 88 ? 0.374 -11.212 -6.213 1.00 92.00 88 VAL A C 1
ATOM 658 O O . VAL A 1 88 ? 0.566 -11.739 -5.114 1.00 92.00 88 VAL A O 1
ATOM 661 N N . LEU A 1 89 ? -0.628 -10.356 -6.425 1.00 89.31 89 LEU A N 1
ATOM 662 C CA . LEU A 1 89 ? -1.656 -9.991 -5.448 1.00 89.31 89 LEU A CA 1
ATOM 663 C C . LEU A 1 89 ? -2.987 -10.686 -5.701 1.00 89.31 89 LEU A C 1
ATOM 665 O O . LEU A 1 89 ? -3.834 -10.719 -4.807 1.00 89.31 89 LEU A O 1
ATOM 669 N N . GLU A 1 90 ? -3.159 -11.274 -6.881 1.00 88.25 90 GLU A N 1
ATOM 670 C CA . GLU A 1 90 ? -4.373 -11.989 -7.229 1.00 88.25 90 GLU A CA 1
ATOM 671 C C . GLU A 1 90 ? -4.617 -13.159 -6.258 1.00 88.25 90 GLU A C 1
ATOM 673 O O . GLU A 1 90 ? -3.739 -13.975 -5.976 1.00 88.25 90 GLU A O 1
ATOM 678 N N . GLY A 1 91 ? -5.825 -13.215 -5.690 1.00 84.56 91 GLY A N 1
ATOM 679 C CA . GLY A 1 91 ? -6.236 -14.265 -4.754 1.00 84.56 91 GLY A CA 1
ATOM 680 C C . GLY A 1 91 ? -5.714 -14.119 -3.319 1.00 84.56 91 GLY A C 1
ATOM 681 O O . GLY A 1 91 ? -5.992 -14.993 -2.491 1.00 84.56 91 GLY A O 1
ATOM 682 N N . LYS A 1 92 ? -4.990 -13.042 -2.982 1.00 85.88 92 LYS A N 1
ATOM 683 C CA . LYS A 1 92 ? -4.548 -12.807 -1.601 1.00 85.88 92 LYS A CA 1
ATOM 684 C C . LYS A 1 92 ? -5.709 -12.358 -0.702 1.00 85.88 92 LYS A C 1
ATOM 686 O O . LYS A 1 92 ? -6.474 -11.477 -1.082 1.00 85.88 92 LYS A O 1
ATOM 691 N N . PRO A 1 93 ? -5.851 -12.914 0.518 1.00 84.69 93 PRO A N 1
ATOM 692 C CA . PRO A 1 93 ? -6.916 -12.507 1.432 1.00 84.69 93 PRO A CA 1
ATOM 693 C C . PRO A 1 93 ? -6.870 -11.009 1.768 1.00 84.69 93 PRO A C 1
ATOM 695 O O . PRO A 1 93 ? -5.837 -10.496 2.196 1.00 84.69 93 PRO A O 1
ATOM 698 N N . GLY A 1 94 ? -8.013 -10.330 1.642 1.00 78.25 94 GLY A N 1
ATOM 699 C CA . GLY A 1 94 ? -8.160 -8.906 1.974 1.00 78.25 94 GLY A CA 1
ATOM 700 C C . GLY A 1 94 ? -7.837 -7.933 0.833 1.00 78.25 94 GLY A C 1
ATOM 701 O O . GLY A 1 94 ? -7.993 -6.725 1.036 1.00 78.25 94 GLY A O 1
ATOM 702 N N . VAL A 1 95 ? -7.439 -8.455 -0.333 1.00 80.69 95 VAL A N 1
ATOM 703 C CA . VAL A 1 95 ? -7.225 -7.738 -1.601 1.00 80.69 95 VAL A CA 1
ATOM 704 C C . VAL A 1 95 ? -8.349 -8.073 -2.579 1.00 80.69 95 VAL A C 1
ATOM 706 O O . VAL A 1 95 ? -8.688 -9.272 -2.690 1.00 80.69 95 VAL A O 1
#

Sequence (95 aa):
MEDGKKYWEGIEADVNGMLGGIPSVTRIDLQGSRTFLARLGIGIKTGRKMVSRALEGGAGIGRVTEGLLTQVAEKVDIIEPITKFTDVLEGKPGV

InterPro domains:
  IPR008576 Alpha-N-methyltransferase NTM1 [PF05891] (2-88)
  IPR008576 Alpha-N-methyltransferase NTM1 [PTHR12753] (2-88)
  IPR029063 S-adenosyl-L-methionine-dependent methyltransferase superfamily [G3DSA:3.40.50.150] (1-94)
  IPR029063 S-adenosyl-L-methionine-dependent methyltransferase superfamily [SSF53335] (3-90)

Secondary structure (DSSP, 8-state):
-HHHHHHHHTS-SSHHHHTTT-GGGHHHHHHHHHHHHHHTTBSSSTT-B-EEEEEEET-TTTHHHHHTGGGTEEEEEEE-S-HHHHGGGTT-TT-

Organism: Fusarium solani (NCBI:txid169388)